Protein AF-A0A6N3DJ25-F1 (afdb_monomer_lite)

pLDDT: mean 93.16, std 8.66, range [44.5, 98.75]

Secondary structure (DSSP, 8-state):
-EETTEE---TTS--B---TTSS---BS-HHHHHHHTS-GGGS-HHHHHHHHHHHHHHHHHHHHHHHHHHHHHHTTTTS-B--SSTTPPPBP-HHHHHHHHHHHHHHHHHH-TT-HHHHHHHHHHHHHHHH--TT-GGGHHHHHHHHHHHHHHHHHHHHHHHHHHHHHHT--

Sequence (172 aa):
MKYKGIELEGLDKEVRLAHSRFMETDGGTDWIDKLLTCDKAALTPTQFHEVSALSSIINMDYQICNGGIGQYVCNGYHEYRAPYSDDDVAQLDKTGQCDMLVELGALAREAFPERMVERQELLAVQEELRELDEEDEGKFDEIEEDYYTVSDFLGVLCEAYAQYLCKSYGIA

Radius of gyration: 15.41 Å; chains: 1; bounding box: 37×32×40 Å

Organism: Clostridium symbiosum (NCBI:txid1512)

InterPro domains:
  IPR025402 DNA mimic protein DMP19, C-terminal [PF14300] (54-162)

Structure (mmCIF, N/CA/C/O backbone):
data_AF-A0A6N3DJ25-F1
#
_entry.id   AF-A0A6N3DJ25-F1
#
loop_
_atom_site.group_PDB
_atom_site.id
_atom_site.type_symbol
_atom_site.label_atom_id
_atom_site.label_alt_id
_atom_site.label_comp_id
_atom_site.label_asym_id
_atom_site.label_entity_id
_atom_site.label_seq_id
_atom_site.pdbx_PDB_ins_code
_atom_site.Cartn_x
_atom_site.Cartn_y
_atom_site.Cartn_z
_atom_site.occupancy
_atom_site.B_iso_or_equiv
_atom_site.auth_seq_id
_atom_site.auth_comp_id
_atom_site.auth_asym_id
_atom_site.auth_atom_id
_atom_site.pdbx_PDB_model_num
ATOM 1 N N . MET A 1 1 ? -2.582 9.234 17.344 1.00 85.06 1 MET A N 1
ATOM 2 C CA . MET A 1 1 ? -2.884 10.186 16.238 1.00 85.06 1 MET A CA 1
ATOM 3 C C . MET A 1 1 ? -4.250 9.846 15.656 1.00 85.06 1 MET A C 1
ATOM 5 O O . MET A 1 1 ? -4.768 8.791 15.998 1.00 85.06 1 MET A O 1
ATOM 9 N N . LYS A 1 2 ? -4.869 10.699 14.829 1.00 86.31 2 LYS A N 1
ATOM 10 C CA . LYS A 1 2 ? -6.131 10.353 14.149 1.00 86.31 2 LYS A CA 1
ATOM 11 C C . LYS A 1 2 ? -5.980 10.460 12.641 1.00 86.31 2 LYS A C 1
ATOM 13 O O . LYS A 1 2 ? -5.412 11.438 12.177 1.00 86.31 2 LYS A O 1
ATOM 18 N N . TYR A 1 3 ? -6.552 9.504 11.921 1.00 92.56 3 TYR A N 1
ATOM 19 C CA . TYR A 1 3 ? -6.684 9.537 10.468 1.00 92.56 3 TYR A CA 1
ATOM 20 C C . TYR A 1 3 ? -8.145 9.312 10.096 1.00 92.56 3 TYR A C 1
ATOM 22 O O . TYR A 1 3 ? -8.773 8.375 10.593 1.00 92.56 3 TYR A O 1
ATOM 30 N N . LYS A 1 4 ? -8.729 10.230 9.314 1.00 93.44 4 LYS A N 1
ATOM 31 C CA . LYS A 1 4 ? -10.167 10.222 8.961 1.00 93.44 4 LYS A CA 1
ATOM 32 C C . LYS A 1 4 ? -11.105 9.984 10.164 1.00 93.44 4 LYS A C 1
ATOM 34 O O . LYS A 1 4 ? -12.141 9.336 10.061 1.00 93.44 4 LYS A O 1
ATOM 39 N N . GLY A 1 5 ? -10.739 10.524 11.330 1.00 91.88 5 GLY A N 1
ATOM 40 C CA . GLY A 1 5 ? -11.515 10.417 12.572 1.00 91.88 5 GLY A CA 1
ATOM 41 C C . GLY A 1 5 ? -11.282 9.150 13.405 1.00 91.88 5 GLY A C 1
ATOM 42 O O . GLY A 1 5 ? -11.749 9.106 14.543 1.00 91.88 5 GLY A O 1
ATOM 43 N N . ILE A 1 6 ? -10.521 8.174 12.903 1.00 95.19 6 ILE A N 1
ATOM 44 C CA . ILE A 1 6 ? -10.158 6.942 13.613 1.00 95.19 6 ILE A CA 1
ATOM 45 C C . ILE A 1 6 ? -8.841 7.138 14.355 1.00 95.19 6 ILE A C 1
ATOM 47 O O . ILE A 1 6 ? -7.886 7.689 13.812 1.00 95.19 6 ILE A O 1
ATOM 51 N N . GLU A 1 7 ? -8.794 6.707 15.613 1.00 95.06 7 GLU A N 1
ATOM 52 C CA . GLU A 1 7 ? -7.586 6.774 16.431 1.00 95.06 7 GLU A CA 1
ATOM 53 C C . GLU A 1 7 ? -6.617 5.643 16.084 1.00 95.06 7 GLU A C 1
ATOM 55 O O . GLU A 1 7 ? -6.982 4.464 16.096 1.00 95.06 7 GLU A O 1
ATOM 60 N N . LEU A 1 8 ? -5.378 6.030 15.789 1.00 95.12 8 LEU A N 1
ATOM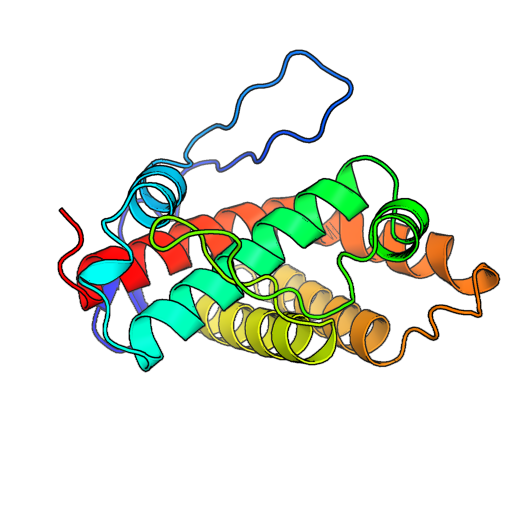 61 C CA . LEU A 1 8 ? -4.262 5.141 15.505 1.00 95.12 8 LEU A CA 1
ATOM 62 C C . LEU A 1 8 ? -3.296 5.099 16.690 1.00 95.12 8 LEU A C 1
ATOM 64 O O . LEU A 1 8 ? -2.999 6.134 17.306 1.00 95.12 8 LEU A O 1
ATOM 68 N N . GLU A 1 9 ? -2.812 3.897 16.979 1.00 92.81 9 GLU A N 1
ATOM 69 C CA . GLU A 1 9 ? -2.058 3.529 18.178 1.00 92.81 9 GLU A CA 1
ATOM 70 C C . GLU A 1 9 ? -0.801 2.745 17.801 1.00 92.81 9 GLU A C 1
ATOM 72 O O . GLU A 1 9 ? -0.833 1.960 16.853 1.00 92.81 9 GLU A O 1
ATOM 77 N N . GLY A 1 10 ? 0.272 2.916 18.582 1.00 89.62 10 GLY A N 1
ATOM 78 C CA . GLY A 1 10 ? 1.534 2.195 18.388 1.00 89.62 10 GLY A CA 1
ATOM 79 C C . GLY A 1 10 ? 2.268 2.577 17.103 1.00 89.62 10 GLY A C 1
ATOM 80 O O . GLY A 1 10 ? 2.903 1.725 16.499 1.00 89.62 10 GLY A O 1
ATOM 81 N N . LEU A 1 11 ? 2.149 3.833 16.661 1.00 90.25 11 LEU A N 1
ATOM 82 C CA . LEU A 1 11 ? 2.780 4.329 15.428 1.00 90.25 11 LEU A CA 1
ATOM 83 C C . LEU A 1 11 ? 4.312 4.434 15.516 1.00 90.25 11 LEU A C 1
ATOM 85 O O . LEU A 1 11 ? 4.973 4.625 14.506 1.00 90.25 11 LEU A O 1
ATOM 89 N N . ASP A 1 12 ? 4.869 4.328 16.718 1.00 88.12 12 ASP A N 1
ATOM 90 C CA . ASP A 1 12 ? 6.302 4.298 17.002 1.00 88.12 12 ASP A CA 1
ATOM 91 C C . ASP A 1 12 ? 6.908 2.889 16.909 1.00 88.12 12 ASP A C 1
ATOM 93 O O . ASP A 1 12 ? 8.119 2.733 17.076 1.00 88.12 12 ASP A O 1
ATOM 97 N N . LYS A 1 13 ? 6.089 1.857 16.662 1.00 88.56 13 LYS A N 1
ATOM 98 C CA . LYS A 1 13 ? 6.586 0.488 16.532 1.00 88.56 13 LYS A CA 1
ATOM 99 C C . LYS A 1 13 ? 7.391 0.314 15.249 1.00 88.56 13 LYS A C 1
ATOM 101 O O . LYS A 1 13 ? 7.066 0.871 14.204 1.00 88.56 13 LYS A O 1
ATOM 106 N N . GLU A 1 14 ? 8.420 -0.517 15.340 1.00 88.19 14 GLU A N 1
ATOM 107 C CA . GLU A 1 14 ? 9.161 -0.956 14.167 1.00 88.19 14 GLU A CA 1
ATOM 108 C C . GLU A 1 14 ? 8.304 -1.949 13.371 1.00 88.19 14 GLU A C 1
ATOM 110 O O . GLU A 1 14 ? 7.760 -2.897 13.945 1.00 88.19 14 GLU A O 1
ATOM 115 N N . VAL A 1 15 ? 8.185 -1.716 12.065 1.00 88.75 15 VAL A N 1
ATOM 116 C CA . VAL A 1 15 ? 7.511 -2.614 11.124 1.00 88.75 15 VAL A CA 1
ATOM 117 C C . VAL A 1 15 ? 8.541 -3.081 10.111 1.00 88.75 15 VAL A C 1
ATOM 119 O O . VAL A 1 15 ? 9.282 -2.264 9.573 1.00 88.75 15 VAL A O 1
ATOM 122 N N . ARG A 1 16 ? 8.599 -4.389 9.871 1.00 86.12 16 ARG A N 1
ATOM 123 C CA . ARG A 1 16 ? 9.463 -5.004 8.863 1.00 86.12 16 ARG A CA 1
ATOM 124 C C . ARG A 1 16 ? 8.636 -5.979 8.044 1.00 86.12 16 ARG A C 1
ATOM 126 O O . ARG A 1 16 ? 8.040 -6.887 8.621 1.00 86.12 16 ARG A O 1
ATOM 133 N N . LEU A 1 17 ? 8.615 -5.778 6.733 1.00 84.38 17 LEU A N 1
ATOM 134 C CA . LEU A 1 17 ? 8.075 -6.731 5.770 1.00 84.38 17 LEU A CA 1
ATOM 135 C C . LEU A 1 17 ? 9.247 -7.558 5.237 1.00 84.38 17 LEU A C 1
ATOM 137 O O . LEU A 1 17 ? 10.288 -7.019 4.875 1.00 84.38 17 LEU A O 1
ATOM 141 N N . ALA A 1 18 ? 9.127 -8.877 5.258 1.00 76.06 18 ALA A N 1
ATOM 142 C CA . ALA A 1 18 ? 10.185 -9.773 4.837 1.00 76.06 18 ALA A CA 1
ATOM 143 C C . ALA A 1 18 ? 10.233 -9.865 3.307 1.00 76.06 18 ALA A C 1
ATOM 145 O O . ALA A 1 18 ? 9.250 -10.190 2.636 1.00 76.06 18 ALA A O 1
ATOM 146 N N . HIS A 1 19 ? 11.429 -9.669 2.758 1.00 72.69 19 HIS A N 1
ATOM 147 C CA . HIS A 1 19 ? 11.735 -9.824 1.338 1.00 72.69 19 HIS A CA 1
ATOM 148 C C . HIS A 1 19 ? 12.810 -10.922 1.208 1.00 72.69 19 HIS A C 1
ATOM 150 O O . HIS A 1 19 ? 13.825 -10.923 1.905 1.00 72.69 19 HIS A O 1
ATOM 156 N N . SER A 1 20 ? 12.577 -11.961 0.406 1.00 53.50 20 SER A N 1
ATOM 157 C CA . SER A 1 20 ? 13.310 -13.231 0.528 1.00 53.50 20 SER A CA 1
ATOM 158 C C . SER A 1 20 ? 14.727 -13.224 -0.082 1.00 53.50 20 SER A C 1
ATOM 160 O O . SER A 1 20 ? 14.910 -13.638 -1.228 1.00 53.50 20 SER A O 1
ATOM 162 N N . ARG A 1 21 ? 15.760 -13.000 0.754 1.00 44.50 21 ARG A N 1
ATOM 163 C CA . ARG A 1 21 ? 17.054 -13.749 0.711 1.00 44.50 21 ARG A CA 1
ATOM 164 C C . ARG A 1 21 ? 17.698 -14.057 2.075 1.00 44.50 21 ARG A C 1
ATOM 166 O O . ARG A 1 21 ? 18.681 -14.798 2.114 1.00 44.50 21 ARG A O 1
ATOM 173 N N . PHE A 1 22 ? 17.146 -13.580 3.187 1.00 47.62 22 PHE A N 1
ATOM 174 C CA . PHE A 1 22 ? 17.621 -13.897 4.539 1.00 47.62 22 PHE A CA 1
ATOM 175 C C . PHE A 1 22 ? 16.481 -14.518 5.354 1.00 47.62 22 PHE A C 1
ATOM 177 O O . PHE A 1 22 ? 15.318 -14.350 5.006 1.00 47.62 22 PHE A O 1
ATOM 184 N N . MET A 1 23 ? 16.801 -15.310 6.384 1.00 51.19 23 MET A N 1
ATOM 185 C CA . MET A 1 23 ? 15.817 -15.931 7.288 1.00 51.19 23 MET A CA 1
ATOM 186 C C . MET A 1 23 ? 15.135 -14.875 8.176 1.00 51.19 23 MET A C 1
ATOM 188 O O . MET A 1 23 ? 15.260 -14.915 9.399 1.00 51.19 23 MET A O 1
ATOM 192 N N . GLU A 1 24 ? 14.476 -13.902 7.562 1.00 62.50 24 GLU A N 1
ATOM 193 C CA . GLU A 1 24 ? 13.760 -12.829 8.233 1.00 62.50 24 GLU A CA 1
ATOM 194 C C . GLU A 1 24 ? 12.264 -13.116 8.175 1.00 62.50 24 GLU A C 1
ATOM 196 O O . GLU A 1 24 ? 11.735 -13.608 7.179 1.00 62.50 24 GLU A O 1
ATOM 201 N N . THR A 1 25 ? 11.607 -12.881 9.302 1.00 72.06 25 THR A N 1
ATOM 202 C CA . THR A 1 25 ? 10.157 -12.957 9.442 1.00 72.06 25 THR A CA 1
ATOM 203 C C . THR A 1 25 ? 9.615 -11.546 9.519 1.00 72.06 25 THR A C 1
ATOM 205 O O . THR A 1 25 ? 10.286 -10.676 10.083 1.00 72.06 25 THR A O 1
ATOM 208 N N . ASP A 1 26 ? 8.389 -11.360 9.042 1.00 81.19 26 ASP A N 1
ATOM 209 C CA . ASP A 1 26 ? 7.646 -10.128 9.273 1.00 81.19 26 ASP A CA 1
ATOM 210 C C . ASP A 1 26 ? 7.664 -9.760 10.764 1.00 81.19 26 ASP A C 1
ATOM 212 O O . ASP A 1 26 ? 7.631 -10.621 11.655 1.00 81.19 26 ASP A O 1
ATOM 216 N N . GLY A 1 27 ? 7.780 -8.464 11.037 1.00 87.00 27 GLY A N 1
ATOM 217 C CA . GLY A 1 27 ? 7.852 -7.913 12.381 1.00 87.00 27 GLY A CA 1
ATOM 218 C C . GLY A 1 27 ? 6.911 -6.730 12.517 1.00 87.00 27 GLY A C 1
ATOM 219 O O . GLY A 1 27 ? 6.928 -5.826 11.690 1.00 87.00 27 GLY A O 1
ATOM 220 N N . GLY A 1 28 ? 6.096 -6.720 13.572 1.00 90.69 28 GLY A N 1
ATOM 221 C CA . GLY A 1 28 ? 5.186 -5.608 13.845 1.00 90.69 28 GLY A CA 1
ATOM 222 C C . GLY A 1 28 ? 4.007 -5.490 12.872 1.00 90.69 28 GLY A C 1
ATOM 223 O O . GLY A 1 28 ? 3.437 -4.408 12.788 1.00 90.69 28 GLY A O 1
ATOM 224 N N . THR A 1 29 ? 3.616 -6.566 12.186 1.00 93.81 29 THR A N 1
ATOM 225 C CA . THR A 1 29 ? 2.571 -6.614 11.139 1.00 93.81 29 THR A CA 1
ATOM 226 C C . THR A 1 29 ? 1.193 -7.068 11.638 1.00 93.81 29 THR A C 1
ATOM 228 O O . THR A 1 29 ? 0.377 -7.560 10.862 1.00 93.81 29 THR A O 1
ATOM 231 N N . ASP A 1 30 ? 0.910 -6.927 12.938 1.00 94.50 30 ASP A N 1
ATOM 232 C CA . ASP A 1 30 ? -0.303 -7.476 13.563 1.00 94.50 30 ASP A CA 1
ATOM 233 C C . ASP A 1 30 ? -1.604 -7.041 12.859 1.00 94.50 30 ASP A C 1
ATOM 235 O O . ASP A 1 30 ? -2.553 -7.823 12.753 1.00 94.50 30 ASP A O 1
ATOM 239 N N . TRP A 1 31 ? -1.684 -5.787 12.399 1.00 97.06 31 TRP A N 1
ATOM 240 C CA . TRP A 1 31 ? -2.870 -5.270 11.720 1.00 97.06 31 TRP A CA 1
ATOM 241 C C . TRP A 1 31 ? -2.936 -5.698 10.259 1.00 97.06 31 TRP A C 1
ATOM 243 O O . TRP A 1 31 ? -4.039 -5.972 9.785 1.00 97.06 31 TRP A O 1
ATOM 253 N N . ILE A 1 32 ? -1.802 -5.791 9.561 1.00 96.31 32 ILE A N 1
ATOM 254 C CA . ILE A 1 32 ? -1.728 -6.393 8.224 1.00 96.31 32 ILE A CA 1
ATOM 255 C C . ILE A 1 32 ? -2.215 -7.842 8.278 1.00 96.31 32 ILE A C 1
ATOM 257 O O . ILE A 1 32 ? -3.145 -8.188 7.550 1.00 96.31 32 ILE A O 1
ATOM 261 N N . ASP A 1 33 ? -1.678 -8.660 9.185 1.00 94.88 33 ASP A N 1
ATOM 262 C CA . ASP A 1 33 ? -2.053 -10.072 9.329 1.00 94.88 33 ASP A CA 1
ATOM 263 C C . ASP A 1 33 ? -3.554 -10.213 9.582 1.00 94.88 33 ASP A C 1
ATOM 265 O O . ASP A 1 33 ? -4.257 -11.008 8.949 1.00 94.88 33 ASP A O 1
ATOM 269 N N . LYS A 1 34 ? -4.078 -9.375 10.477 1.00 95.81 34 LYS A N 1
ATOM 270 C CA . LYS A 1 34 ? -5.501 -9.315 10.795 1.00 95.81 34 LYS A CA 1
ATOM 271 C C . LYS A 1 34 ? -6.366 -8.923 9.595 1.00 95.81 34 LYS A C 1
ATOM 273 O O . LYS A 1 34 ? -7.422 -9.513 9.367 1.00 95.81 34 LYS A O 1
ATOM 278 N N . LEU A 1 35 ? -5.940 -7.926 8.823 1.00 96.81 35 LEU A N 1
ATOM 279 C CA . LEU A 1 35 ? -6.662 -7.466 7.640 1.00 96.81 35 LEU A CA 1
ATOM 280 C C . LEU A 1 35 ? -6.683 -8.549 6.554 1.00 96.81 35 LEU A C 1
ATOM 282 O O . LEU A 1 35 ? -7.732 -8.847 5.977 1.00 96.81 35 LEU A O 1
ATOM 286 N N . LEU A 1 36 ? -5.531 -9.165 6.289 1.00 93.56 36 LEU A N 1
ATOM 287 C CA . LEU A 1 36 ? -5.382 -10.164 5.236 1.00 93.56 36 LEU A CA 1
ATOM 288 C C . LEU A 1 36 ? -6.085 -11.481 5.581 1.00 93.56 36 LEU A C 1
ATOM 290 O O . LEU A 1 36 ? -6.581 -12.145 4.676 1.00 93.56 36 LEU A O 1
ATOM 294 N N . THR A 1 37 ? -6.259 -11.806 6.863 1.00 94.00 37 THR A N 1
ATOM 295 C CA . THR A 1 37 ? -6.992 -13.006 7.316 1.00 94.00 37 THR A CA 1
ATOM 296 C C . THR A 1 37 ? -8.489 -12.791 7.564 1.00 94.00 37 THR A C 1
ATOM 298 O O . THR A 1 37 ? -9.193 -13.742 7.903 1.00 94.00 37 THR A O 1
ATOM 301 N N . CYS A 1 38 ? -9.011 -11.570 7.383 1.00 94.38 38 CYS A N 1
ATOM 302 C CA . CYS A 1 38 ? -10.436 -11.300 7.585 1.00 94.38 38 CYS A CA 1
ATOM 303 C C . CYS A 1 38 ? -11.335 -12.048 6.582 1.00 94.38 38 CYS A C 1
ATOM 305 O O . CYS A 1 38 ? -10.914 -12.350 5.463 1.00 94.38 38 CYS A O 1
ATOM 307 N N . ASP A 1 39 ? -12.592 -12.289 6.963 1.00 93.94 39 ASP A N 1
ATOM 308 C CA . ASP A 1 39 ? -13.614 -12.854 6.076 1.00 93.94 39 ASP A CA 1
ATOM 309 C C . ASP A 1 39 ? -13.949 -11.861 4.950 1.00 93.94 39 ASP A C 1
ATOM 311 O O . ASP A 1 39 ? -14.625 -10.849 5.167 1.00 93.94 39 ASP A O 1
ATOM 315 N N . LYS A 1 40 ? -13.454 -12.143 3.739 1.00 93.31 40 LYS A N 1
ATOM 316 C CA . LYS A 1 40 ? -13.624 -11.273 2.569 1.00 93.31 40 LYS A CA 1
ATOM 317 C C . LYS A 1 40 ? -15.069 -11.253 2.071 1.00 93.31 40 LYS A C 1
ATOM 319 O O . LYS A 1 40 ? -15.506 -10.222 1.561 1.00 93.31 40 LYS A O 1
ATOM 324 N N . ALA A 1 41 ? -15.840 -12.319 2.296 1.00 90.94 41 ALA A N 1
ATOM 325 C CA . ALA A 1 41 ? -17.253 -12.384 1.929 1.00 90.94 41 ALA A CA 1
ATOM 326 C C . ALA A 1 41 ? -18.139 -11.491 2.818 1.00 90.94 41 ALA A C 1
ATOM 328 O O . ALA A 1 41 ? -19.238 -11.103 2.413 1.00 90.94 41 ALA A O 1
ATOM 329 N N . ALA A 1 42 ? -17.664 -11.130 4.015 1.00 93.06 42 ALA A N 1
ATOM 330 C CA . ALA A 1 42 ? -18.346 -10.198 4.911 1.00 93.06 42 ALA A CA 1
ATOM 331 C C . ALA A 1 42 ? -18.128 -8.715 4.543 1.00 93.06 42 ALA A C 1
ATOM 333 O O . ALA A 1 42 ? -18.795 -7.840 5.105 1.00 93.06 42 ALA A O 1
ATOM 334 N N . LEU A 1 43 ? -17.214 -8.413 3.614 1.00 95.81 43 LEU A N 1
ATOM 335 C CA . LEU A 1 43 ? -16.900 -7.046 3.208 1.00 95.81 43 LEU A CA 1
ATOM 336 C C . LEU A 1 43 ? -17.899 -6.520 2.172 1.00 95.81 43 LEU A C 1
ATOM 338 O O . LEU A 1 43 ? -18.289 -7.195 1.220 1.00 95.81 43 LEU A O 1
ATOM 342 N N . THR A 1 44 ? -18.277 -5.251 2.311 1.00 97.31 44 THR A N 1
ATOM 343 C CA . THR A 1 44 ? -18.932 -4.520 1.217 1.00 97.31 44 THR A CA 1
ATOM 344 C C . THR A 1 44 ? -17.973 -4.355 0.027 1.00 97.31 44 THR A C 1
ATOM 346 O O . THR A 1 44 ? -16.756 -4.373 0.222 1.00 97.31 44 THR A O 1
ATOM 349 N N . PRO A 1 45 ? -18.470 -4.097 -1.199 1.00 97.06 45 PRO A N 1
ATOM 350 C CA . PRO A 1 45 ? -17.603 -3.914 -2.367 1.00 97.06 45 PRO A CA 1
ATOM 351 C C . PRO A 1 45 ? -16.527 -2.833 -2.191 1.00 97.06 45 PRO A C 1
ATOM 353 O O . PRO A 1 45 ? -15.401 -3.004 -2.646 1.00 97.06 45 PRO A O 1
ATOM 356 N N . THR A 1 46 ? -16.851 -1.733 -1.503 1.00 97.56 46 THR A N 1
ATOM 357 C CA . THR A 1 46 ? -15.889 -0.659 -1.209 1.00 97.56 46 THR A CA 1
ATOM 358 C C . THR A 1 46 ? -14.801 -1.129 -0.248 1.00 97.56 46 THR A C 1
ATOM 360 O O . THR A 1 46 ? -13.624 -0.961 -0.543 1.00 97.56 46 THR A O 1
ATOM 363 N N . GLN A 1 47 ? -15.183 -1.789 0.848 1.00 97.69 47 GLN A N 1
ATOM 364 C CA . GLN A 1 47 ? -14.222 -2.320 1.819 1.00 97.69 47 GLN A CA 1
ATOM 365 C C . GLN A 1 47 ? -13.313 -3.376 1.186 1.00 97.69 47 GLN A C 1
ATOM 367 O O . GLN A 1 47 ? -12.107 -3.362 1.406 1.00 97.69 47 GLN A O 1
ATOM 372 N N . PHE A 1 48 ? -13.875 -4.265 0.362 1.00 97.75 48 PHE A N 1
ATOM 373 C CA . PHE A 1 48 ? -13.104 -5.258 -0.382 1.00 97.75 48 PHE A CA 1
ATOM 374 C C . PHE A 1 48 ? -12.077 -4.598 -1.310 1.00 97.75 48 PHE A C 1
ATOM 376 O O . PHE A 1 48 ? -10.928 -5.035 -1.379 1.00 97.75 48 PHE A O 1
ATOM 383 N N . HIS A 1 49 ? -12.474 -3.528 -2.004 1.00 98.12 49 HIS A N 1
ATOM 384 C CA . HIS A 1 49 ? -11.575 -2.777 -2.872 1.00 98.12 49 HIS A CA 1
ATOM 385 C C . HIS A 1 49 ? -10.428 -2.120 -2.093 1.00 98.12 49 HIS A C 1
ATOM 387 O O . HIS A 1 49 ? -9.283 -2.251 -2.507 1.00 98.12 49 HIS A O 1
ATOM 393 N N . GLU A 1 50 ? -10.700 -1.484 -0.953 1.00 98.25 50 GLU A N 1
ATOM 394 C CA . GLU A 1 50 ? -9.663 -0.840 -0.127 1.00 98.25 50 GLU A CA 1
ATOM 395 C C . GLU A 1 50 ? -8.695 -1.860 0.495 1.00 98.25 50 GLU A C 1
ATOM 397 O O . GLU A 1 50 ? -7.486 -1.631 0.524 1.00 98.25 50 GLU A O 1
ATOM 402 N N . VAL A 1 51 ? -9.199 -3.025 0.920 1.00 98.12 51 VAL A N 1
ATOM 403 C CA . VAL A 1 51 ? -8.355 -4.146 1.368 1.00 98.12 51 VAL A CA 1
ATOM 404 C C . VAL A 1 51 ? -7.484 -4.666 0.220 1.00 98.12 51 VAL A C 1
ATOM 406 O O . VAL A 1 51 ? -6.288 -4.888 0.406 1.00 98.12 51 VAL A O 1
ATOM 409 N N . SER A 1 52 ? -8.056 -4.814 -0.979 1.00 98.44 52 SER A N 1
ATOM 410 C CA . SER A 1 52 ? -7.321 -5.233 -2.180 1.00 98.44 52 SER A CA 1
ATOM 411 C C . SER A 1 52 ? -6.255 -4.212 -2.586 1.00 98.44 52 SER A C 1
ATOM 413 O O . SER A 1 52 ? -5.145 -4.594 -2.948 1.00 98.44 52 SER A O 1
ATOM 415 N N . ALA A 1 53 ? -6.557 -2.916 -2.482 1.00 98.69 53 ALA A N 1
ATOM 416 C CA . ALA A 1 53 ? -5.622 -1.838 -2.781 1.00 98.69 53 ALA A CA 1
ATOM 417 C C . ALA A 1 53 ? -4.400 -1.892 -1.860 1.00 98.69 53 ALA A C 1
ATOM 419 O O . ALA A 1 53 ? -3.271 -1.918 -2.347 1.00 98.69 53 ALA A O 1
ATOM 420 N N . LEU A 1 54 ? -4.611 -2.005 -0.544 1.00 98.62 54 LEU A N 1
ATOM 421 C CA . LEU A 1 54 ? -3.501 -2.130 0.398 1.00 98.62 54 LEU A CA 1
ATOM 422 C C . LEU A 1 54 ? -2.704 -3.424 0.178 1.00 98.62 54 LEU A C 1
ATOM 424 O O . LEU A 1 54 ? -1.476 -3.393 0.156 1.00 98.62 54 LEU A O 1
ATOM 428 N N . SER A 1 55 ? -3.385 -4.554 -0.040 1.00 98.00 55 SER A N 1
ATOM 429 C CA . SER A 1 55 ? -2.706 -5.820 -0.334 1.00 98.00 55 SER A CA 1
ATOM 430 C C . SER A 1 55 ? -1.866 -5.750 -1.609 1.00 98.00 55 SER A C 1
ATOM 432 O O . SER A 1 55 ? -0.822 -6.393 -1.681 1.00 98.00 55 SER A O 1
ATOM 434 N N . SER A 1 56 ? -2.299 -4.974 -2.603 1.00 98.56 56 SER A N 1
ATOM 435 C CA . SER A 1 56 ? -1.554 -4.787 -3.850 1.00 98.56 56 SER A CA 1
ATOM 436 C C . SER A 1 56 ? -0.244 -4.038 -3.617 1.00 98.56 56 SER A C 1
ATOM 438 O O . SER A 1 56 ? 0.749 -4.384 -4.248 1.00 98.56 56 SER A O 1
ATOM 440 N N . ILE A 1 57 ? -0.217 -3.081 -2.679 1.00 98.44 57 ILE A N 1
ATOM 441 C CA . ILE A 1 57 ? 1.010 -2.389 -2.256 1.00 98.44 57 ILE A CA 1
ATOM 442 C C . ILE A 1 57 ? 1.964 -3.335 -1.536 1.00 98.44 57 ILE A C 1
ATOM 444 O O . ILE A 1 57 ? 3.142 -3.356 -1.863 1.00 98.44 57 ILE A O 1
ATOM 448 N N . ILE A 1 58 ? 1.464 -4.158 -0.613 1.00 97.19 58 ILE A N 1
ATOM 449 C CA . ILE A 1 58 ? 2.292 -5.142 0.106 1.00 97.19 58 ILE A CA 1
ATOM 450 C C . ILE A 1 58 ? 2.918 -6.140 -0.880 1.00 97.19 58 ILE A C 1
ATOM 452 O O . ILE A 1 58 ? 4.099 -6.469 -0.794 1.00 97.19 58 ILE A O 1
ATOM 456 N N . ASN A 1 59 ? 2.139 -6.592 -1.864 1.00 96.81 59 ASN A N 1
ATOM 457 C CA . ASN A 1 59 ? 2.626 -7.468 -2.922 1.00 96.81 59 ASN A CA 1
ATOM 458 C C . ASN A 1 59 ? 3.654 -6.781 -3.832 1.00 96.81 59 ASN A C 1
ATOM 460 O O . ASN A 1 59 ? 4.658 -7.398 -4.179 1.00 96.81 59 ASN A O 1
ATOM 464 N N . MET A 1 60 ? 3.399 -5.533 -4.234 1.00 97.31 60 MET A N 1
ATOM 465 C CA . MET A 1 60 ? 4.325 -4.723 -5.030 1.00 97.31 60 MET A CA 1
ATOM 466 C C . MET A 1 60 ? 5.658 -4.561 -4.300 1.00 97.31 60 MET A C 1
ATOM 468 O O . MET A 1 60 ? 6.700 -4.887 -4.865 1.00 97.31 60 MET A O 1
ATOM 472 N N . ASP A 1 61 ? 5.607 -4.157 -3.032 1.00 96.31 61 ASP A N 1
ATOM 473 C CA . ASP A 1 61 ? 6.768 -3.991 -2.164 1.00 96.31 61 ASP A CA 1
ATOM 474 C C . ASP A 1 61 ? 7.568 -5.286 -2.040 1.00 96.31 61 ASP A C 1
ATOM 476 O O . ASP A 1 61 ? 8.775 -5.302 -2.272 1.00 96.31 61 ASP A O 1
ATOM 480 N N . TYR A 1 62 ? 6.882 -6.413 -1.830 1.00 94.44 62 TYR A N 1
ATOM 481 C CA . TYR A 1 62 ? 7.527 -7.719 -1.841 1.00 94.44 62 TYR A CA 1
ATOM 482 C C . TYR A 1 62 ? 8.257 -8.014 -3.158 1.00 94.44 62 TYR A C 1
ATOM 484 O O . TYR A 1 62 ? 9.376 -8.519 -3.127 1.00 94.44 62 TYR A O 1
ATOM 492 N N . GLN A 1 63 ? 7.653 -7.740 -4.319 1.00 95.31 63 GLN A N 1
ATOM 493 C CA . GLN A 1 63 ? 8.303 -8.020 -5.603 1.00 95.31 63 GLN A CA 1
ATOM 494 C C . GLN A 1 63 ? 9.518 -7.118 -5.837 1.00 95.31 63 GLN A C 1
ATOM 496 O O . GLN A 1 63 ? 10.580 -7.635 -6.194 1.00 95.31 63 GLN A O 1
ATOM 501 N N . ILE A 1 64 ? 9.368 -5.810 -5.608 1.00 95.12 64 ILE A N 1
ATOM 502 C CA . ILE A 1 64 ? 10.418 -4.818 -5.861 1.00 95.12 64 ILE A CA 1
ATOM 503 C C . ILE A 1 64 ? 11.587 -5.032 -4.898 1.00 95.12 64 ILE A C 1
ATOM 505 O O . ILE A 1 64 ? 12.718 -5.198 -5.340 1.00 95.12 64 ILE A O 1
ATOM 509 N N . CYS A 1 65 ? 11.338 -5.166 -3.596 1.00 93.00 65 CYS A N 1
ATOM 510 C CA . CYS A 1 65 ? 12.402 -5.399 -2.616 1.00 93.00 65 CYS A CA 1
ATOM 511 C C . CYS A 1 65 ? 13.078 -6.775 -2.747 1.00 93.00 65 CYS A C 1
ATOM 513 O O . CYS A 1 65 ? 14.195 -6.967 -2.267 1.00 93.00 65 CYS A O 1
ATOM 515 N N . ASN A 1 66 ? 12.433 -7.755 -3.392 1.00 91.19 66 ASN A N 1
ATOM 516 C CA . ASN A 1 66 ? 13.006 -9.090 -3.577 1.00 91.19 66 ASN A CA 1
ATOM 517 C C . ASN A 1 66 ? 13.806 -9.252 -4.879 1.00 91.19 66 ASN A C 1
ATOM 519 O O . ASN A 1 66 ? 14.782 -10.008 -4.908 1.00 91.19 66 ASN A O 1
ATOM 523 N N . GLY A 1 67 ? 13.377 -8.612 -5.965 1.00 91.31 67 GLY A N 1
ATOM 524 C CA . GLY A 1 67 ? 13.992 -8.793 -7.282 1.00 91.31 67 GLY A CA 1
ATOM 525 C C . GLY A 1 67 ? 13.827 -7.617 -8.233 1.00 91.31 67 GLY A C 1
ATOM 526 O O . GLY A 1 67 ? 13.951 -7.812 -9.441 1.00 91.31 67 GLY A O 1
ATOM 527 N N . GLY A 1 68 ? 13.542 -6.434 -7.698 1.00 94.00 68 GLY A N 1
ATOM 528 C CA . GLY A 1 68 ? 13.440 -5.203 -8.459 1.00 94.00 68 GLY A CA 1
ATOM 529 C C . GLY A 1 68 ? 12.115 -5.019 -9.197 1.00 94.00 68 GLY A C 1
ATOM 530 O O . GLY A 1 68 ? 11.226 -5.883 -9.209 1.00 94.00 68 GLY A O 1
ATOM 531 N N . ILE A 1 69 ? 12.010 -3.876 -9.868 1.00 95.75 69 ILE A N 1
ATOM 532 C CA . ILE A 1 69 ? 10.946 -3.525 -10.808 1.00 95.75 69 ILE A CA 1
ATOM 533 C C . ILE A 1 69 ? 10.864 -4.578 -11.914 1.00 95.75 69 ILE A C 1
ATOM 535 O O . ILE A 1 69 ? 9.765 -4.983 -12.293 1.00 95.75 69 ILE A O 1
ATOM 539 N N . GLY A 1 70 ? 12.007 -5.117 -12.353 1.00 95.06 70 GLY A N 1
ATOM 540 C CA . GLY A 1 70 ? 12.045 -6.221 -13.311 1.00 95.06 70 GLY A CA 1
ATOM 541 C C . GLY A 1 70 ? 11.236 -7.441 -12.854 1.00 95.06 70 GLY A C 1
ATOM 542 O O . GLY A 1 70 ? 10.431 -7.970 -13.623 1.00 95.06 70 GLY A O 1
ATOM 543 N N . GLN A 1 71 ? 11.379 -7.868 -11.592 1.00 95.12 71 GLN A N 1
ATOM 544 C CA . GLN A 1 71 ? 10.586 -8.972 -11.038 1.00 95.12 71 GLN A CA 1
ATOM 545 C C . GLN A 1 71 ? 9.097 -8.601 -10.921 1.00 95.12 71 GLN A C 1
ATOM 547 O O . GLN A 1 71 ? 8.237 -9.413 -11.273 1.00 95.12 71 GLN A O 1
ATOM 552 N N . TYR A 1 72 ? 8.785 -7.386 -10.466 1.00 96.88 72 TYR A N 1
ATOM 553 C CA . TYR A 1 72 ? 7.415 -6.869 -10.373 1.00 96.88 72 TYR A CA 1
ATOM 554 C C . TYR A 1 72 ? 6.686 -6.882 -11.730 1.00 96.88 72 TYR A C 1
ATOM 556 O O . TYR A 1 72 ? 5.553 -7.374 -11.828 1.00 96.88 72 TYR A O 1
ATOM 564 N N . VAL A 1 73 ? 7.356 -6.429 -12.793 1.00 96.56 73 VAL A N 1
ATOM 565 C CA . VAL A 1 73 ? 6.819 -6.421 -14.158 1.00 96.56 73 VAL A CA 1
ATOM 566 C C . VAL A 1 73 ? 6.711 -7.841 -14.712 1.00 96.56 73 VAL A C 1
ATOM 568 O O . VAL A 1 73 ? 5.619 -8.262 -15.090 1.00 96.56 73 VAL A O 1
ATOM 571 N N . CYS A 1 74 ? 7.797 -8.622 -14.686 1.00 95.62 74 CYS A N 1
ATOM 572 C CA . CYS A 1 74 ? 7.835 -9.967 -15.274 1.00 95.62 74 CYS A CA 1
ATOM 573 C C . CYS A 1 74 ? 6.838 -10.944 -14.631 1.00 95.62 74 CYS A C 1
ATOM 575 O O . CYS A 1 74 ? 6.321 -11.833 -15.308 1.00 95.62 74 CYS A O 1
ATOM 577 N N . ASN A 1 75 ? 6.548 -10.786 -13.336 1.00 96.94 75 ASN A N 1
ATOM 578 C CA . ASN A 1 75 ? 5.561 -11.609 -12.631 1.00 96.94 75 ASN A CA 1
ATOM 579 C C . ASN A 1 75 ? 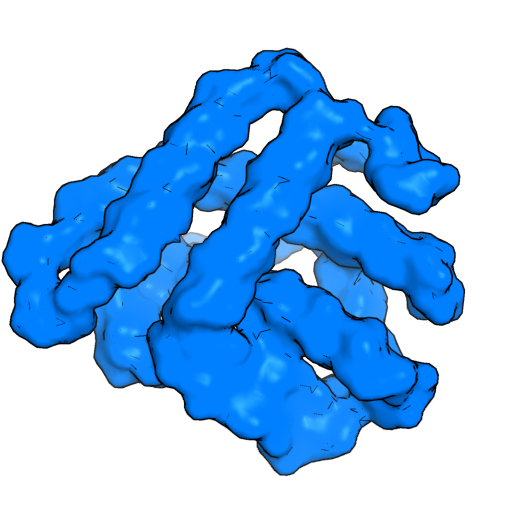4.114 -11.093 -12.783 1.00 96.94 75 ASN A C 1
ATOM 581 O O . ASN A 1 75 ? 3.185 -11.690 -12.226 1.00 96.94 75 ASN A O 1
ATOM 585 N N . GLY A 1 76 ? 3.913 -9.996 -13.522 1.00 96.88 76 GLY A N 1
ATOM 586 C CA . GLY A 1 76 ? 2.602 -9.418 -13.814 1.00 96.88 76 GLY A CA 1
ATOM 587 C C . GLY A 1 76 ? 1.927 -8.781 -12.600 1.00 96.88 76 GLY A C 1
ATOM 588 O O . GLY A 1 76 ? 0.702 -8.788 -12.521 1.00 96.88 76 GLY A O 1
ATOM 589 N N . TYR A 1 77 ? 2.691 -8.275 -11.624 1.00 97.62 77 TYR A N 1
ATOM 590 C CA . TYR A 1 77 ? 2.117 -7.592 -10.453 1.00 97.62 77 TYR A CA 1
ATOM 591 C C . TYR A 1 77 ? 1.693 -6.151 -10.754 1.00 97.62 77 TYR A C 1
ATOM 593 O O . TYR A 1 77 ? 0.932 -5.577 -9.983 1.00 97.62 77 TYR A O 1
ATOM 601 N N . HIS A 1 78 ? 2.124 -5.598 -11.889 1.00 97.62 78 HIS A N 1
ATOM 602 C CA . HIS A 1 78 ? 1.638 -4.332 -12.442 1.00 97.62 78 HIS A CA 1
ATOM 603 C C . HIS A 1 78 ? 0.270 -4.448 -13.128 1.00 97.62 78 HIS A C 1
ATOM 605 O O . HIS A 1 78 ? -0.368 -3.434 -13.412 1.00 97.62 78 HIS A O 1
ATOM 611 N N . GLU A 1 79 ? -0.206 -5.668 -13.374 1.00 98.12 79 GLU A N 1
ATOM 612 C CA . GLU A 1 79 ? -1.477 -5.929 -14.039 1.00 98.12 79 GLU A CA 1
ATOM 613 C C . GLU A 1 79 ? -2.584 -6.254 -13.034 1.00 98.12 79 GLU A C 1
ATOM 615 O O . GLU A 1 79 ? -2.356 -6.807 -11.955 1.00 98.12 79 GLU A O 1
ATOM 620 N N . TYR A 1 80 ? -3.825 -5.963 -13.425 1.00 98.38 80 TYR A N 1
ATOM 621 C CA . TYR A 1 80 ? -4.986 -6.363 -12.643 1.00 98.38 80 TYR A CA 1
ATOM 622 C C . TYR A 1 80 ? -5.156 -7.887 -12.637 1.00 98.38 80 TYR A C 1
ATOM 624 O O . TYR A 1 80 ? -5.156 -8.540 -13.686 1.00 98.38 80 TYR A O 1
ATOM 632 N N . ARG A 1 81 ? -5.437 -8.444 -11.456 1.00 98.12 81 ARG A N 1
ATOM 633 C CA . ARG A 1 81 ? -5.860 -9.836 -11.285 1.00 98.12 81 ARG A CA 1
ATOM 634 C C . ARG A 1 81 ? -7.086 -9.904 -10.386 1.00 98.12 81 ARG A C 1
ATOM 636 O O . ARG A 1 81 ? -7.061 -9.459 -9.240 1.00 98.12 81 ARG A O 1
ATOM 643 N N . ALA A 1 82 ? -8.152 -10.506 -10.905 1.00 97.06 82 ALA A N 1
ATOM 644 C CA . ALA A 1 82 ? -9.329 -10.828 -10.109 1.00 97.06 82 ALA A CA 1
ATOM 645 C C . ALA A 1 82 ? -8.970 -11.817 -8.979 1.00 97.06 82 ALA A C 1
ATOM 647 O O . ALA A 1 82 ? -8.054 -12.627 -9.165 1.00 97.06 82 ALA A O 1
ATOM 648 N N . PRO A 1 83 ? -9.687 -11.782 -7.839 1.00 95.44 83 PRO A N 1
ATOM 649 C CA . PRO A 1 83 ? -9.518 -12.784 -6.791 1.00 95.44 83 PRO A CA 1
ATOM 650 C C . PRO A 1 83 ? -9.771 -14.183 -7.362 1.00 95.44 83 PRO A C 1
ATOM 652 O O . PRO A 1 83 ? -10.651 -14.377 -8.206 1.00 95.44 83 PRO A O 1
ATOM 655 N N . TYR A 1 84 ? -8.975 -15.158 -6.924 1.00 91.94 84 TYR A N 1
ATOM 656 C CA . TYR A 1 84 ? -9.109 -16.541 -7.381 1.00 91.94 84 TYR A CA 1
ATOM 657 C C . TYR A 1 84 ? -10.267 -17.263 -6.676 1.00 91.94 84 TYR A C 1
ATOM 659 O O . TYR A 1 84 ? -10.947 -18.090 -7.289 1.00 91.94 84 TYR A O 1
ATOM 667 N N . SER A 1 85 ? -10.507 -16.926 -5.410 1.00 91.44 85 SER A N 1
ATOM 668 C CA . SER A 1 85 ? -11.584 -17.457 -4.579 1.00 91.44 85 SER A CA 1
ATOM 669 C C . SER A 1 85 ? -12.256 -16.363 -3.745 1.00 91.44 85 SER A C 1
ATOM 671 O O . SER A 1 85 ? -11.765 -15.238 -3.672 1.00 91.44 85 SER A O 1
ATOM 673 N N . ASP A 1 86 ? -13.373 -16.705 -3.099 1.00 87.88 86 ASP A N 1
ATOM 674 C CA . ASP A 1 86 ? -14.119 -15.786 -2.227 1.00 87.88 86 ASP A CA 1
ATOM 675 C C . ASP A 1 86 ? -13.326 -15.366 -0.976 1.00 87.88 86 ASP A C 1
ATOM 677 O O . ASP A 1 86 ? -13.685 -14.374 -0.349 1.00 87.88 86 ASP A O 1
ATOM 681 N N . ASP A 1 87 ? -12.252 -16.087 -0.636 1.00 87.69 87 ASP A N 1
ATOM 682 C CA . ASP A 1 87 ? -11.362 -15.785 0.491 1.00 87.69 87 ASP A CA 1
ATOM 683 C C . ASP A 1 87 ? -10.139 -14.935 0.076 1.00 87.69 87 ASP A C 1
ATOM 685 O O . ASP A 1 87 ? -9.371 -14.491 0.934 1.00 87.69 87 ASP A O 1
ATOM 689 N N . ASP A 1 88 ? -9.957 -14.675 -1.225 1.00 91.69 88 ASP A N 1
ATOM 690 C CA . ASP A 1 88 ? -8.837 -13.900 -1.769 1.00 91.69 88 ASP A CA 1
ATOM 691 C C . ASP A 1 88 ? -9.186 -12.417 -1.972 1.00 91.69 88 ASP A C 1
ATOM 693 O O . ASP A 1 88 ? -10.343 -12.000 -1.995 1.00 91.69 88 ASP A O 1
ATOM 697 N N . VAL A 1 89 ? -8.153 -11.602 -2.183 1.00 95.38 89 VAL A N 1
ATOM 698 C CA . VAL A 1 89 ? -8.262 -10.198 -2.607 1.00 95.38 89 VAL A CA 1
ATOM 699 C C . VAL A 1 89 ? -7.917 -10.049 -4.088 1.00 95.38 89 VAL A C 1
ATOM 701 O O . VAL A 1 89 ? -7.288 -10.925 -4.684 1.00 95.38 89 VAL A O 1
ATOM 704 N N . ALA A 1 90 ? -8.314 -8.933 -4.700 1.00 97.62 90 ALA A N 1
ATOM 705 C CA . ALA A 1 90 ? -7.829 -8.591 -6.034 1.00 97.62 90 ALA A CA 1
ATOM 706 C C . ALA A 1 90 ? -6.392 -8.042 -5.968 1.00 97.62 90 ALA A C 1
ATOM 708 O O . ALA A 1 90 ? -6.045 -7.332 -5.025 1.00 97.62 90 ALA A O 1
ATOM 709 N N . GLN A 1 91 ? -5.594 -8.293 -7.009 1.00 98.31 91 GLN A N 1
ATOM 710 C CA . GLN A 1 91 ? -4.414 -7.478 -7.309 1.00 98.31 91 GLN A CA 1
ATOM 711 C C . GLN A 1 91 ? -4.878 -6.329 -8.201 1.00 98.31 91 GLN A C 1
ATOM 713 O O . GLN A 1 91 ? -5.412 -6.562 -9.288 1.00 98.31 91 GLN A O 1
ATOM 718 N N . LEU A 1 92 ? -4.714 -5.094 -7.745 1.00 98.56 92 LEU A N 1
ATOM 719 C CA . LEU A 1 92 ? -4.957 -3.921 -8.573 1.00 98.56 92 LEU A CA 1
ATOM 720 C C . LEU A 1 92 ? -3.785 -3.706 -9.527 1.00 98.56 92 LEU A C 1
ATOM 722 O O . LEU A 1 92 ? -2.658 -4.088 -9.225 1.00 98.56 92 LEU A O 1
ATOM 726 N N . ASP A 1 93 ? -4.057 -3.085 -10.669 1.00 98.44 93 ASP A N 1
ATOM 727 C CA . ASP A 1 93 ? -3.014 -2.701 -11.616 1.00 98.44 93 ASP A CA 1
ATOM 728 C C . ASP A 1 93 ? -2.128 -1.564 -11.071 1.00 98.44 93 ASP A C 1
ATOM 730 O O . ASP A 1 93 ? -2.394 -0.982 -10.013 1.00 98.44 93 ASP A O 1
ATOM 734 N N . LYS A 1 94 ? -1.078 -1.219 -11.821 1.00 97.88 94 LYS A N 1
ATOM 735 C CA . LYS A 1 94 ? -0.144 -0.130 -11.508 1.00 97.88 94 LYS A CA 1
ATOM 736 C C . LYS A 1 94 ? -0.857 1.189 -11.206 1.00 97.88 94 LYS A C 1
ATOM 738 O O . LYS A 1 94 ? -0.452 1.921 -10.309 1.00 97.88 94 LYS A O 1
ATOM 743 N N . THR A 1 95 ? -1.943 1.494 -11.920 1.00 98.31 95 THR A N 1
ATOM 744 C CA . THR A 1 95 ? -2.684 2.745 -11.714 1.00 98.31 95 THR A CA 1
ATOM 745 C C . THR A 1 95 ? -3.338 2.761 -10.336 1.00 98.31 95 THR A C 1
ATOM 747 O O . THR A 1 95 ? -3.151 3.733 -9.600 1.00 98.31 95 THR A O 1
ATOM 750 N N . GLY A 1 96 ? -4.029 1.676 -9.968 1.00 98.56 96 GLY A N 1
ATOM 751 C CA . GLY A 1 96 ? -4.642 1.514 -8.649 1.00 98.56 96 GLY A CA 1
ATOM 752 C C . GLY A 1 96 ? -3.623 1.445 -7.508 1.00 98.56 96 GLY A C 1
ATOM 753 O O . GLY A 1 96 ? -3.875 1.974 -6.427 1.00 98.56 96 GLY A O 1
ATOM 754 N N . GLN A 1 97 ? -2.449 0.859 -7.750 1.00 98.62 97 GLN A N 1
ATOM 755 C CA . GLN A 1 97 ? -1.336 0.876 -6.796 1.00 98.62 97 GLN A CA 1
ATOM 756 C C . GLN A 1 97 ? -0.816 2.304 -6.576 1.00 98.62 97 GLN A C 1
ATOM 758 O O . GLN A 1 97 ? -0.739 2.762 -5.440 1.00 98.62 97 GLN A O 1
ATOM 763 N N . CYS A 1 98 ? -0.558 3.071 -7.636 1.00 98.62 98 CYS A N 1
ATOM 764 C CA . CYS A 1 98 ? -0.157 4.473 -7.501 1.00 98.62 98 CYS A CA 1
ATOM 765 C C . CYS A 1 98 ? -1.210 5.326 -6.769 1.00 98.62 98 CYS A C 1
ATOM 767 O O . CYS A 1 98 ? -0.845 6.164 -5.947 1.00 98.62 98 CYS A O 1
ATOM 769 N N . ASP A 1 99 ? -2.507 5.100 -7.011 1.00 98.69 99 ASP A N 1
ATOM 770 C CA . ASP A 1 99 ? -3.573 5.787 -6.265 1.00 98.69 99 ASP A CA 1
ATOM 771 C C . ASP A 1 99 ? -3.530 5.442 -4.766 1.00 98.69 99 ASP A C 1
ATOM 773 O O . ASP A 1 99 ? -3.702 6.318 -3.915 1.00 98.69 99 ASP A O 1
ATOM 777 N N . MET A 1 100 ? -3.234 4.185 -4.426 1.00 98.75 100 MET A N 1
ATOM 778 C CA . MET A 1 100 ? -3.063 3.766 -3.037 1.00 98.75 100 MET A CA 1
ATOM 779 C C . MET A 1 100 ? -1.805 4.376 -2.392 1.00 98.75 100 MET A C 1
ATOM 781 O O . MET A 1 100 ? -1.858 4.788 -1.235 1.00 98.75 100 MET A O 1
ATOM 785 N N . LEU A 1 101 ? -0.695 4.527 -3.122 1.00 98.69 101 LEU A N 1
ATOM 786 C CA . LEU A 1 101 ? 0.494 5.239 -2.625 1.00 98.69 101 LEU A CA 1
ATOM 787 C C . LEU A 1 101 ? 0.190 6.712 -2.294 1.00 98.69 101 LEU A C 1
ATOM 789 O O . LEU A 1 101 ? 0.644 7.218 -1.265 1.00 98.69 101 LEU A O 1
ATOM 793 N N . VAL A 1 102 ? -0.635 7.392 -3.100 1.00 98.69 102 VAL A N 1
ATOM 794 C CA . VAL A 1 102 ? -1.106 8.760 -2.799 1.00 98.69 102 VAL A CA 1
ATOM 795 C C . VAL A 1 102 ? -1.920 8.791 -1.504 1.00 98.69 102 VAL A C 1
ATOM 797 O O . VAL A 1 102 ? -1.737 9.681 -0.666 1.00 98.69 102 VAL A O 1
ATOM 800 N N . GLU A 1 103 ? -2.799 7.811 -1.311 1.00 98.56 103 GLU A N 1
ATOM 801 C CA . GLU A 1 103 ? -3.598 7.670 -0.093 1.00 98.56 103 GLU A CA 1
ATOM 802 C C . GLU A 1 103 ? -2.715 7.416 1.145 1.00 98.56 103 GLU A C 1
ATOM 804 O O . GLU A 1 103 ? -2.914 8.047 2.191 1.00 98.56 103 GLU A O 1
ATOM 809 N N . LEU A 1 104 ? -1.677 6.581 1.022 1.00 98.62 104 LEU A N 1
ATOM 810 C CA . LEU A 1 104 ? -0.665 6.393 2.067 1.00 98.62 104 LEU A CA 1
ATOM 811 C C . LEU A 1 104 ? 0.133 7.679 2.328 1.00 98.62 104 LEU A C 1
ATOM 813 O O . LEU A 1 104 ? 0.429 7.993 3.480 1.00 98.62 104 LEU A O 1
ATOM 817 N N . GLY A 1 105 ? 0.403 8.492 1.305 1.00 98.38 105 GLY A N 1
ATOM 818 C CA . GLY A 1 105 ? 0.971 9.831 1.471 1.00 98.38 105 GLY A CA 1
ATOM 819 C C . GLY A 1 105 ? 0.053 10.776 2.263 1.00 98.38 105 GLY A C 1
ATOM 820 O O . GLY A 1 105 ? 0.516 11.555 3.107 1.00 98.38 105 GLY A O 1
ATOM 821 N N . ALA A 1 106 ? -1.265 10.693 2.060 1.00 98.12 106 ALA A N 1
ATOM 822 C CA . ALA A 1 106 ? -2.239 11.447 2.849 1.00 98.12 106 ALA A CA 1
ATOM 823 C C . ALA A 1 106 ? -2.277 10.975 4.313 1.00 98.12 106 ALA A C 1
ATOM 825 O O . ALA A 1 106 ? -2.297 11.818 5.217 1.00 98.12 106 ALA A O 1
ATOM 826 N N . LEU A 1 107 ? -2.213 9.659 4.550 1.00 98.19 107 LEU A N 1
ATOM 827 C CA . LEU A 1 107 ? -2.031 9.082 5.885 1.00 98.19 107 LEU A CA 1
ATOM 828 C C . LEU A 1 107 ? -0.748 9.602 6.536 1.00 98.19 107 LEU A C 1
ATOM 830 O O . LEU A 1 107 ? -0.803 10.112 7.653 1.00 98.19 107 LEU A O 1
ATOM 834 N N . ALA A 1 108 ? 0.383 9.538 5.830 1.00 97.56 108 ALA A N 1
ATOM 835 C CA . ALA A 1 108 ? 1.684 9.992 6.310 1.00 97.56 108 ALA A CA 1
ATOM 836 C C . ALA A 1 108 ? 1.637 11.444 6.796 1.00 97.56 108 ALA A C 1
ATOM 838 O O . ALA A 1 108 ? 2.112 11.764 7.881 1.00 97.56 108 ALA A O 1
ATOM 839 N N . ARG A 1 109 ? 0.987 12.335 6.036 1.00 97.06 1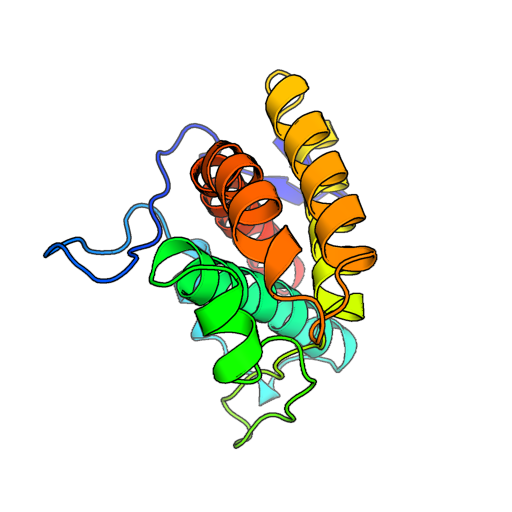09 ARG A N 1
ATOM 840 C CA . ARG A 1 109 ? 0.823 13.743 6.425 1.00 97.06 109 ARG A CA 1
ATOM 841 C C . ARG A 1 109 ? 0.107 13.929 7.764 1.00 97.06 109 ARG A C 1
ATOM 843 O O . ARG A 1 109 ? 0.427 14.877 8.475 1.00 97.06 109 ARG A O 1
ATOM 850 N N . GLU A 1 110 ? -0.889 13.103 8.063 1.00 95.88 110 GLU A N 1
ATOM 851 C CA . GLU A 1 110 ? -1.728 13.254 9.257 1.00 95.88 110 GLU A CA 1
ATOM 852 C C . GLU A 1 110 ? -1.181 12.478 10.459 1.00 95.88 110 GLU A C 1
ATOM 854 O O . GLU A 1 110 ? -1.185 12.988 11.581 1.00 95.88 110 GLU A O 1
ATOM 859 N N . ALA A 1 111 ? -0.710 11.254 10.228 1.00 95.44 111 ALA A N 1
ATOM 860 C CA . ALA A 1 111 ? -0.265 10.337 11.267 1.00 95.44 111 ALA A CA 1
ATOM 861 C C . ALA A 1 111 ? 1.230 10.470 11.602 1.00 95.44 111 ALA A C 1
ATOM 863 O O . ALA A 1 111 ? 1.597 10.189 12.740 1.00 95.44 111 ALA A O 1
ATOM 864 N N . PHE A 1 112 ? 2.051 10.946 10.658 1.00 95.06 112 PHE A N 1
ATOM 865 C CA . PHE A 1 112 ? 3.513 11.050 10.765 1.00 95.06 112 PHE A CA 1
ATOM 866 C C . PHE A 1 112 ? 4.022 12.423 10.273 1.00 95.06 112 PHE A C 1
ATOM 868 O O . PHE A 1 112 ? 4.820 12.502 9.333 1.00 95.06 112 PHE A O 1
ATOM 875 N N . PRO A 1 113 ? 3.542 13.547 10.843 1.00 94.25 113 PRO A N 1
ATOM 876 C CA . PRO A 1 113 ? 3.868 14.890 10.354 1.00 94.25 113 PRO A CA 1
ATOM 877 C C . PRO A 1 113 ? 5.371 15.216 10.384 1.00 94.25 113 PRO A C 1
ATOM 879 O O . PRO A 1 113 ? 5.825 16.078 9.630 1.00 94.25 113 PRO A O 1
ATOM 882 N N . GLU A 1 114 ? 6.138 14.545 11.242 1.00 95.25 114 GLU A N 1
ATOM 883 C CA . GLU A 1 114 ? 7.593 14.647 11.336 1.00 95.25 114 GLU A CA 1
ATOM 884 C C . GLU A 1 114 ? 8.341 13.954 10.186 1.00 95.25 114 GLU A C 1
ATOM 886 O O . GLU A 1 114 ? 9.437 14.394 9.847 1.00 95.25 114 GLU A O 1
ATOM 891 N N . ARG A 1 115 ? 7.740 12.947 9.535 1.00 95.00 115 ARG A N 1
ATOM 892 C CA . ARG A 1 115 ? 8.329 12.177 8.418 1.00 95.00 115 ARG A CA 1
ATOM 893 C C . ARG A 1 115 ? 8.009 12.795 7.056 1.00 95.00 115 ARG A C 1
ATOM 895 O O . ARG A 1 115 ? 7.514 12.157 6.127 1.00 95.00 115 ARG A O 1
ATOM 902 N N . MET A 1 116 ? 8.188 14.113 6.969 1.00 97.06 116 MET A N 1
ATOM 903 C CA . MET A 1 116 ? 7.809 14.897 5.790 1.00 97.06 116 MET A CA 1
ATOM 904 C C . MET A 1 116 ? 8.660 14.561 4.565 1.00 97.06 116 MET A C 1
ATOM 906 O O . MET A 1 116 ? 8.123 14.580 3.458 1.00 97.06 116 MET A O 1
ATOM 910 N N . VAL A 1 117 ? 9.953 14.299 4.772 1.00 97.25 117 VAL A N 1
ATOM 911 C CA . VAL A 1 117 ? 10.915 14.013 3.700 1.00 97.25 117 VAL A CA 1
ATOM 912 C C . VAL A 1 117 ? 10.607 12.654 3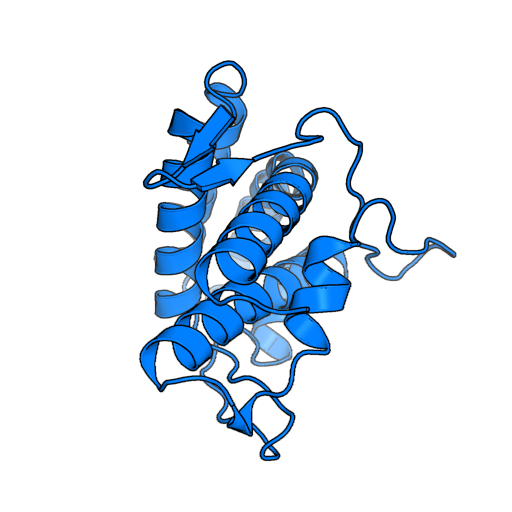.093 1.00 97.25 117 VAL A C 1
ATOM 914 O O . VAL A 1 117 ? 10.355 12.580 1.898 1.00 97.25 117 VAL A O 1
ATOM 917 N N . GLU A 1 118 ? 10.444 11.626 3.922 1.00 97.25 118 GLU A N 1
ATOM 918 C CA . GLU A 1 118 ? 10.138 10.274 3.448 1.00 97.25 118 GLU A CA 1
ATOM 919 C C . GLU A 1 118 ? 8.772 10.215 2.750 1.00 97.25 118 GLU A C 1
ATOM 921 O O . GLU A 1 118 ? 8.575 9.468 1.799 1.00 97.25 118 GLU A O 1
ATOM 926 N N . ARG A 1 119 ? 7.813 11.060 3.162 1.00 97.94 119 ARG A N 1
ATOM 927 C CA . ARG A 1 119 ? 6.552 11.231 2.421 1.00 97.94 119 ARG A CA 1
ATOM 928 C C . ARG A 1 119 ? 6.769 11.881 1.050 1.00 97.94 119 ARG A C 1
ATOM 930 O O . ARG A 1 119 ? 6.049 11.552 0.114 1.00 97.94 119 ARG A O 1
ATOM 937 N N . GLN A 1 120 ? 7.657 12.869 0.939 1.00 98.19 120 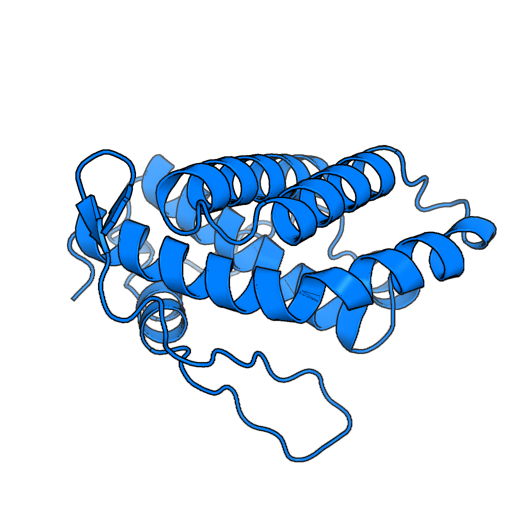GLN A N 1
ATOM 938 C CA . GLN A 1 120 ? 7.953 13.512 -0.347 1.00 98.19 120 GLN A CA 1
ATOM 939 C C . GLN A 1 120 ? 8.638 12.534 -1.299 1.00 98.19 120 GLN A C 1
ATOM 941 O O . GLN A 1 120 ? 8.235 12.462 -2.453 1.00 98.19 120 GLN A O 1
ATOM 946 N N . GLU A 1 121 ? 9.594 11.757 -0.794 1.00 97.81 121 GLU A N 1
ATOM 947 C CA . GLU A 1 121 ? 10.269 10.689 -1.537 1.00 97.81 121 GLU A CA 1
ATOM 948 C C . GLU A 1 121 ? 9.265 9.618 -1.982 1.00 97.81 121 GLU A C 1
ATOM 950 O O . GLU A 1 121 ? 9.225 9.273 -3.156 1.00 97.81 121 GLU A O 1
ATOM 955 N N . LEU A 1 122 ? 8.349 9.190 -1.101 1.00 98.12 122 LEU A N 1
ATOM 956 C CA . LEU A 1 122 ? 7.284 8.241 -1.453 1.00 98.12 122 LEU A CA 1
ATOM 957 C C . LEU A 1 122 ? 6.423 8.737 -2.624 1.00 98.12 122 LEU A C 1
ATOM 959 O O . LEU A 1 122 ? 6.055 7.959 -3.501 1.00 98.12 122 LEU A O 1
ATOM 963 N N . LEU A 1 123 ? 6.063 10.025 -2.625 1.00 98.50 123 LEU A N 1
ATOM 964 C CA . LEU A 1 123 ? 5.247 10.609 -3.690 1.00 98.50 123 LEU A CA 1
ATOM 965 C C . LEU A 1 123 ? 6.041 10.811 -4.987 1.00 98.50 123 LEU A C 1
ATOM 967 O O . LEU A 1 123 ? 5.457 10.668 -6.055 1.00 98.50 123 LEU A O 1
ATOM 971 N N . ALA A 1 124 ? 7.345 11.088 -4.909 1.00 98.00 124 ALA A N 1
ATOM 972 C CA . ALA A 1 124 ? 8.215 11.133 -6.084 1.00 98.00 124 ALA A CA 1
ATOM 973 C C . ALA A 1 124 ? 8.334 9.744 -6.736 1.00 98.00 124 ALA A C 1
ATOM 975 O O . ALA A 1 124 ? 8.023 9.595 -7.914 1.00 98.00 124 ALA A O 1
ATOM 976 N N . VAL A 1 125 ? 8.626 8.709 -5.939 1.00 96.94 125 VAL A N 1
ATOM 977 C CA . VAL A 1 125 ? 8.647 7.308 -6.395 1.00 96.94 125 VAL A CA 1
ATOM 978 C C . VAL A 1 125 ? 7.294 6.901 -6.981 1.00 96.94 125 VAL A C 1
ATOM 980 O O . VAL A 1 125 ? 7.224 6.229 -8.006 1.00 96.94 125 VAL A O 1
ATOM 983 N N . GLN A 1 126 ? 6.184 7.323 -6.369 1.00 97.88 126 GLN A N 1
ATOM 984 C CA . GLN A 1 126 ? 4.852 7.081 -6.924 1.00 97.88 126 GLN A CA 1
ATOM 985 C C . GLN A 1 126 ? 4.691 7.692 -8.324 1.00 97.88 126 GLN A C 1
ATOM 987 O O . GLN A 1 126 ? 4.089 7.044 -9.186 1.00 97.88 126 GLN A O 1
ATOM 992 N N . GLU A 1 127 ? 5.150 8.927 -8.545 1.00 97.94 127 GLU A N 1
ATOM 993 C CA . GLU A 1 127 ? 5.099 9.602 -9.849 1.00 97.94 127 GLU A CA 1
ATOM 994 C C . GLU A 1 127 ? 5.950 8.860 -10.888 1.00 97.94 127 GLU A C 1
ATOM 996 O O . GLU A 1 127 ? 5.448 8.554 -11.971 1.00 97.94 127 GLU A O 1
ATOM 1001 N N . GLU A 1 128 ? 7.168 8.458 -10.529 1.00 96.38 128 GLU A N 1
ATOM 1002 C CA . GLU A 1 128 ? 8.052 7.662 -11.387 1.00 96.38 128 GLU A CA 1
ATOM 1003 C C . GLU A 1 128 ? 7.441 6.307 -11.753 1.00 96.38 128 GLU A C 1
ATOM 1005 O O . GLU A 1 128 ? 7.378 5.953 -12.929 1.00 96.38 128 GLU A O 1
ATOM 1010 N N . LEU A 1 129 ? 6.893 5.578 -10.775 1.00 95.56 129 LEU A N 1
ATOM 1011 C CA . LEU A 1 129 ? 6.173 4.323 -11.011 1.00 95.56 129 LEU A CA 1
ATOM 1012 C C . LEU A 1 129 ? 4.964 4.519 -11.929 1.00 95.56 129 LEU A C 1
ATOM 1014 O O . LEU A 1 129 ? 4.650 3.653 -12.744 1.00 95.56 129 LEU A O 1
ATOM 1018 N N . ARG A 1 130 ? 4.260 5.648 -11.815 1.00 96.81 130 ARG A N 1
ATOM 1019 C CA . ARG A 1 130 ? 3.109 5.945 -12.676 1.00 96.81 130 ARG A CA 1
ATOM 1020 C C . ARG A 1 130 ? 3.536 6.183 -14.123 1.00 96.81 130 ARG A C 1
ATOM 1022 O O . ARG A 1 130 ? 2.808 5.779 -15.030 1.00 96.81 130 ARG A O 1
ATOM 1029 N N . GLU A 1 131 ? 4.678 6.830 -14.324 1.00 95.12 131 GLU A N 1
ATOM 1030 C CA . GLU A 1 131 ? 5.246 7.135 -15.640 1.00 95.12 131 GLU A CA 1
ATOM 1031 C C . GLU A 1 131 ? 6.111 6.010 -16.220 1.00 95.12 131 GLU A C 1
ATOM 1033 O O . GLU A 1 131 ? 6.449 6.063 -17.405 1.00 95.12 131 GLU A O 1
ATOM 1038 N N . LEU A 1 132 ? 6.447 4.998 -15.415 1.00 93.12 132 LEU A N 1
ATOM 1039 C CA . LEU A 1 132 ? 7.220 3.837 -15.835 1.00 93.12 132 LEU A CA 1
ATOM 1040 C C . LEU A 1 132 ? 6.585 3.195 -17.068 1.00 93.12 132 LEU A C 1
ATOM 1042 O O . LEU A 1 132 ? 5.418 2.805 -17.035 1.00 93.12 132 LEU A O 1
ATOM 1046 N N . ASP A 1 133 ? 7.375 3.057 -18.124 1.00 93.12 133 ASP A N 1
ATOM 1047 C CA . ASP A 1 133 ? 7.050 2.227 -19.275 1.00 93.12 133 ASP A CA 1
ATOM 1048 C C . ASP A 1 133 ? 7.605 0.827 -19.009 1.00 93.12 133 ASP A C 1
ATOM 1050 O O . ASP A 1 133 ? 8.816 0.647 -18.875 1.00 93.12 133 ASP A O 1
ATOM 1054 N N . GLU A 1 134 ? 6.722 -0.160 -18.886 1.00 91.19 134 GLU A N 1
ATOM 1055 C CA . GLU A 1 134 ? 7.090 -1.543 -18.591 1.00 91.19 134 GLU A CA 1
ATOM 1056 C C . GLU A 1 134 ? 7.908 -2.212 -19.708 1.00 91.19 134 GLU A C 1
ATOM 1058 O O . GLU A 1 134 ? 8.507 -3.261 -19.471 1.00 91.19 134 GLU A O 1
ATOM 1063 N N . GLU A 1 135 ? 7.965 -1.616 -20.906 1.00 88.69 135 GLU A N 1
ATOM 1064 C CA . GLU A 1 135 ? 8.822 -2.067 -22.009 1.00 88.69 135 GLU A CA 1
ATOM 1065 C C . GLU A 1 135 ? 10.230 -1.427 -21.981 1.00 88.69 135 GLU A C 1
ATOM 1067 O O . GLU A 1 135 ? 11.136 -1.906 -22.671 1.00 88.69 135 GLU A O 1
ATOM 1072 N N . ASP A 1 136 ? 10.445 -0.371 -21.185 1.00 88.25 136 ASP A N 1
ATOM 1073 C CA . ASP A 1 136 ? 11.719 0.354 -21.062 1.00 88.25 136 ASP A CA 1
ATOM 1074 C C . ASP A 1 136 ? 12.515 -0.104 -19.827 1.00 88.25 136 ASP A C 1
ATOM 1076 O O . ASP A 1 136 ? 12.665 0.618 -18.837 1.00 88.25 136 ASP A O 1
ATOM 1080 N N . GLU A 1 137 ? 13.077 -1.317 -19.907 1.00 86.69 137 GLU A N 1
ATOM 1081 C CA . GLU A 1 137 ? 13.902 -1.911 -18.837 1.00 86.69 137 GLU A CA 1
ATOM 1082 C C . GLU A 1 137 ? 15.095 -1.025 -18.423 1.00 86.69 137 GLU A C 1
ATOM 1084 O O . GLU A 1 137 ? 15.613 -1.153 -17.316 1.00 86.69 137 GLU A O 1
ATOM 1089 N N . GLY A 1 138 ? 15.533 -0.096 -19.285 1.00 86.06 138 GLY A N 1
ATOM 1090 C CA . GLY A 1 138 ? 16.665 0.793 -19.017 1.00 86.06 138 GLY A CA 1
ATOM 1091 C C . GLY A 1 138 ? 16.444 1.778 -17.866 1.00 86.06 138 GLY A C 1
ATOM 1092 O O . GLY A 1 138 ? 17.416 2.368 -17.398 1.00 86.06 138 GLY A O 1
ATOM 1093 N N . LYS A 1 139 ? 15.196 1.951 -17.414 1.00 85.94 139 LYS A N 1
ATOM 1094 C CA . LYS A 1 139 ? 14.825 2.822 -16.288 1.00 85.94 139 LYS A CA 1
ATOM 1095 C C . LYS A 1 139 ? 14.588 2.081 -14.976 1.00 85.94 139 LYS A C 1
ATOM 1097 O O . LYS A 1 139 ? 14.348 2.729 -13.962 1.00 85.94 139 LYS A O 1
ATOM 1102 N N . PHE A 1 140 ? 14.616 0.748 -14.982 1.00 91.81 140 PHE A N 1
ATOM 1103 C CA . PHE A 1 140 ? 14.248 -0.034 -13.802 1.00 91.81 140 PHE A CA 1
ATOM 1104 C C . PHE A 1 140 ? 15.214 0.229 -12.646 1.00 91.81 140 PHE A C 1
ATOM 1106 O O . PHE A 1 140 ? 14.759 0.566 -11.560 1.00 91.81 140 PHE A O 1
ATOM 1113 N N . ASP A 1 141 ? 16.523 0.187 -12.906 1.00 89.31 141 ASP A N 1
ATOM 1114 C CA . ASP A 1 141 ? 17.553 0.384 -11.878 1.00 89.31 141 ASP A CA 1
ATOM 1115 C C . ASP A 1 141 ? 17.446 1.756 -11.175 1.00 89.31 141 ASP A C 1
ATOM 1117 O O . ASP A 1 141 ? 17.637 1.835 -9.966 1.00 89.31 141 ASP A O 1
ATOM 1121 N N . GLU A 1 142 ? 17.115 2.829 -11.908 1.00 87.38 142 GLU A N 1
ATOM 1122 C CA . GLU A 1 142 ? 16.977 4.188 -11.346 1.00 87.38 142 GLU A CA 1
ATOM 1123 C C . GLU A 1 142 ? 15.801 4.260 -10.361 1.00 87.38 142 GLU A C 1
ATOM 1125 O O . GLU A 1 142 ? 15.974 4.658 -9.212 1.00 87.38 142 GLU A O 1
ATOM 1130 N N . ILE A 1 143 ? 14.629 3.772 -10.779 1.00 90.94 143 ILE A N 1
ATOM 1131 C CA . ILE A 1 143 ? 13.417 3.771 -9.946 1.00 90.94 143 ILE A CA 1
ATOM 1132 C C . ILE A 1 143 ? 13.576 2.820 -8.750 1.00 90.94 143 ILE A C 1
ATOM 1134 O O . ILE A 1 143 ? 13.068 3.088 -7.664 1.00 90.94 143 ILE A O 1
ATOM 1138 N N . GLU A 1 144 ? 14.272 1.694 -8.928 1.00 92.88 144 GLU A N 1
ATOM 1139 C CA . GLU A 1 144 ? 14.558 0.746 -7.846 1.00 92.88 144 GLU A CA 1
ATOM 1140 C C . GLU A 1 144 ? 15.389 1.374 -6.727 1.00 92.88 144 GLU A C 1
ATOM 1142 O O . GLU A 1 144 ? 15.063 1.188 -5.552 1.00 92.88 144 GLU A O 1
ATOM 1147 N N . GLU A 1 145 ? 16.445 2.118 -7.073 1.00 91.50 145 GLU A N 1
ATOM 1148 C CA . GLU A 1 145 ? 17.295 2.790 -6.086 1.00 91.50 145 GLU A CA 1
ATOM 1149 C C . GLU A 1 145 ? 16.482 3.762 -5.225 1.00 91.50 145 GLU A C 1
ATOM 1151 O O . GLU A 1 145 ? 16.575 3.709 -3.993 1.00 91.50 145 GLU A O 1
ATOM 1156 N N . ASP A 1 146 ? 15.634 4.576 -5.854 1.00 92.44 146 ASP A N 1
ATOM 1157 C CA . ASP A 1 146 ? 14.763 5.513 -5.148 1.00 92.44 146 ASP A CA 1
ATOM 1158 C C . ASP A 1 146 ? 13.690 4.780 -4.329 1.00 92.44 146 ASP A C 1
ATOM 1160 O O . ASP A 1 146 ? 13.442 5.127 -3.168 1.00 92.44 146 ASP A O 1
ATOM 1164 N N . TYR A 1 147 ? 13.121 3.691 -4.853 1.00 94.88 147 TYR A N 1
ATOM 1165 C CA . TYR A 1 147 ? 12.142 2.872 -4.135 1.00 94.88 147 TYR A CA 1
ATOM 1166 C C . TYR A 1 147 ? 12.709 2.284 -2.834 1.00 94.88 147 TYR A C 1
ATOM 1168 O O . TYR A 1 147 ? 12.047 2.307 -1.789 1.00 94.88 147 TYR A O 1
ATOM 1176 N N . TYR A 1 148 ? 13.950 1.786 -2.846 1.00 92.56 148 TYR A N 1
ATOM 1177 C CA . TYR A 1 148 ? 14.553 1.196 -1.648 1.00 92.56 148 TYR A CA 1
ATOM 1178 C C . TYR A 1 148 ? 14.677 2.198 -0.496 1.00 92.56 148 TYR A C 1
ATOM 1180 O O . TYR A 1 148 ? 14.581 1.789 0.663 1.00 92.56 148 TYR A O 1
ATOM 1188 N N . THR A 1 149 ? 14.806 3.498 -0.783 1.00 92.06 149 THR A N 1
ATOM 1189 C CA . THR A 1 149 ? 14.870 4.541 0.256 1.00 92.06 149 THR A CA 1
ATOM 1190 C C . THR A 1 149 ? 13.564 4.702 1.040 1.00 92.06 149 THR A C 1
ATOM 1192 O O . THR A 1 149 ? 13.594 5.102 2.206 1.00 92.06 149 THR A O 1
ATOM 1195 N N . VAL A 1 150 ? 12.423 4.344 0.438 1.00 93.94 150 VAL A N 1
ATOM 1196 C CA . VAL A 1 150 ? 11.088 4.541 1.027 1.00 93.94 150 VAL A CA 1
ATOM 1197 C C . VAL A 1 150 ? 10.425 3.252 1.513 1.00 93.94 150 VAL A C 1
ATOM 1199 O O . VAL A 1 150 ? 9.469 3.337 2.286 1.00 93.94 150 VAL A O 1
ATOM 1202 N N . SER A 1 151 ? 10.930 2.078 1.122 1.00 93.62 151 SER A N 1
ATOM 1203 C CA . SER A 1 151 ? 10.366 0.755 1.458 1.00 93.62 151 SER A CA 1
ATOM 1204 C C . SER A 1 151 ? 10.098 0.549 2.962 1.00 93.62 151 SER A C 1
ATOM 1206 O O . SER A 1 151 ? 8.978 0.224 3.362 1.00 93.62 151 SER A O 1
ATOM 1208 N N . ASP A 1 152 ? 11.063 0.870 3.828 1.00 92.44 152 ASP A N 1
ATOM 1209 C CA . ASP A 1 152 ? 10.897 0.778 5.288 1.00 92.44 152 ASP A CA 1
ATOM 1210 C C . ASP A 1 152 ? 9.738 1.653 5.798 1.00 92.44 152 ASP A C 1
ATOM 1212 O O . ASP A 1 152 ? 8.963 1.263 6.678 1.00 92.44 152 ASP A O 1
ATOM 1216 N N . PHE A 1 153 ? 9.587 2.864 5.248 1.00 95.31 153 PHE A N 1
ATOM 1217 C CA . PHE A 1 153 ? 8.465 3.726 5.614 1.00 95.31 153 PHE A CA 1
ATOM 1218 C C . PHE A 1 153 ? 7.145 3.198 5.056 1.00 95.31 153 PHE A C 1
ATOM 1220 O O . PHE A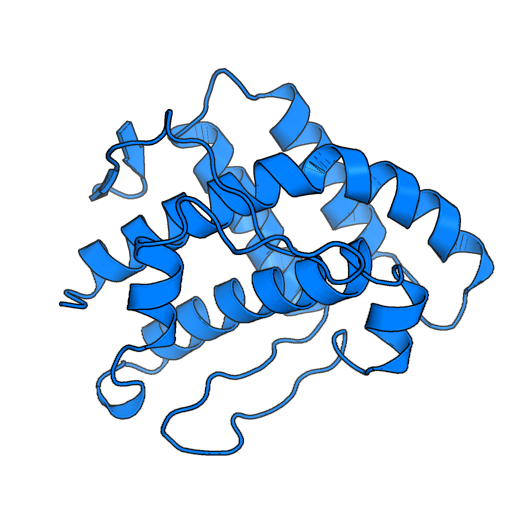 1 153 ? 6.123 3.264 5.742 1.00 95.31 153 PHE A O 1
ATOM 1227 N N . LEU A 1 154 ? 7.162 2.643 3.846 1.00 96.25 154 LEU A N 1
ATOM 1228 C CA . LEU A 1 154 ? 5.990 2.051 3.225 1.00 96.25 154 LEU A CA 1
ATOM 1229 C C . LEU A 1 154 ? 5.417 0.914 4.079 1.00 96.25 154 LEU A C 1
ATOM 1231 O O . LEU A 1 154 ? 4.203 0.878 4.279 1.00 96.25 154 LEU A O 1
ATOM 1235 N N . GLY A 1 155 ? 6.265 0.064 4.665 1.00 95.62 155 GLY A N 1
ATOM 1236 C CA . GLY A 1 155 ? 5.838 -0.972 5.611 1.00 95.62 155 GLY A CA 1
ATOM 1237 C C . GLY A 1 155 ? 5.095 -0.401 6.826 1.00 95.62 155 GLY A C 1
ATOM 1238 O O . GLY A 1 155 ? 3.992 -0.845 7.157 1.00 95.62 155 GLY A O 1
ATOM 1239 N N . VAL A 1 156 ? 5.637 0.656 7.444 1.00 96.38 156 VAL A N 1
ATOM 1240 C CA . VAL A 1 156 ? 4.985 1.363 8.566 1.00 96.38 156 VAL A CA 1
ATOM 1241 C C . VAL A 1 156 ? 3.634 1.956 8.151 1.00 96.38 156 VAL A C 1
ATOM 1243 O O . VAL A 1 156 ? 2.653 1.854 8.893 1.00 96.38 156 VAL A O 1
ATOM 1246 N N . LEU A 1 157 ? 3.559 2.564 6.964 1.00 97.88 157 LEU A N 1
ATOM 1247 C CA . LEU A 1 157 ? 2.315 3.125 6.437 1.00 97.88 157 LEU A CA 1
ATOM 1248 C C . LEU A 1 157 ? 1.284 2.036 6.145 1.00 97.88 157 LEU A C 1
ATOM 1250 O O . LEU A 1 157 ? 0.111 2.228 6.466 1.00 97.88 157 LEU A O 1
ATOM 1254 N N . CYS A 1 158 ? 1.707 0.895 5.600 1.00 98.06 158 CYS A N 1
ATOM 1255 C CA . CYS A 1 158 ? 0.818 -0.229 5.337 1.00 98.06 158 CYS A CA 1
ATOM 1256 C C . CYS A 1 158 ? 0.210 -0.770 6.629 1.00 98.06 158 CYS A C 1
ATOM 1258 O O . CYS A 1 158 ? -1.001 -0.967 6.704 1.00 98.06 158 CYS A O 1
ATOM 1260 N N . GLU A 1 159 ? 1.016 -0.924 7.675 1.00 97.88 159 GLU A N 1
ATOM 1261 C CA . GLU A 1 159 ? 0.543 -1.379 8.981 1.00 97.88 159 GLU A CA 1
ATOM 1262 C C . GLU A 1 159 ? -0.403 -0.368 9.647 1.00 97.88 159 GLU A C 1
ATOM 1264 O O . GLU A 1 159 ? -1.465 -0.732 10.163 1.00 97.88 159 GLU A O 1
ATOM 1269 N N . ALA A 1 160 ? -0.076 0.926 9.590 1.00 97.94 160 ALA A N 1
ATOM 1270 C CA . ALA A 1 160 ? -0.944 1.981 10.110 1.00 97.94 160 ALA A CA 1
ATOM 1271 C C . ALA A 1 160 ? -2.275 2.068 9.338 1.00 97.94 160 ALA A C 1
ATOM 1273 O O . ALA A 1 160 ? -3.335 2.268 9.942 1.00 97.94 160 ALA A O 1
ATOM 1274 N N . TYR A 1 161 ? -2.247 1.890 8.015 1.00 98.44 161 TYR A N 1
ATOM 1275 C CA . TYR A 1 161 ? -3.456 1.875 7.194 1.00 98.44 161 TYR A CA 1
ATOM 1276 C C . TYR A 1 161 ? -4.278 0.603 7.429 1.00 98.44 161 TYR A C 1
ATOM 1278 O O . TYR A 1 161 ? -5.500 0.678 7.538 1.00 98.44 161 TYR A O 1
ATOM 1286 N N . ALA A 1 162 ? -3.637 -0.552 7.618 1.00 98.38 162 ALA A N 1
ATOM 1287 C CA . ALA A 1 162 ? -4.319 -1.784 8.004 1.00 98.38 162 ALA A CA 1
ATOM 1288 C C . ALA A 1 162 ? -5.033 -1.635 9.356 1.00 98.38 162 ALA A C 1
ATOM 1290 O O . ALA A 1 162 ? -6.185 -2.058 9.492 1.00 98.38 162 ALA A O 1
ATOM 1291 N N . GLN A 1 163 ? -4.413 -0.954 10.331 1.00 98.00 163 GLN A N 1
ATOM 1292 C CA . GLN A 1 163 ? -5.068 -0.603 11.594 1.00 98.00 163 GLN A CA 1
ATOM 1293 C C . GLN A 1 163 ? -6.296 0.285 11.359 1.00 98.00 163 GLN A C 1
ATOM 1295 O O . GLN A 1 163 ? -7.355 0.040 11.945 1.00 98.00 163 GLN A O 1
ATOM 1300 N N . TYR A 1 164 ? -6.167 1.306 10.506 1.00 98.25 164 TYR A N 1
ATOM 1301 C CA . TYR A 1 164 ? -7.275 2.180 10.123 1.00 98.25 164 TYR A CA 1
ATOM 1302 C C . TYR A 1 164 ? -8.442 1.384 9.522 1.00 98.25 164 TYR A C 1
ATOM 1304 O O . TYR A 1 164 ? -9.570 1.528 10.001 1.00 98.25 164 TYR A O 1
ATOM 1312 N N . LEU A 1 165 ? -8.189 0.523 8.532 1.00 98.06 165 LEU A N 1
ATOM 1313 C CA . LEU A 1 165 ? -9.221 -0.288 7.879 1.00 98.06 165 LEU A CA 1
ATOM 1314 C C . LEU A 1 165 ? -9.868 -1.262 8.869 1.00 98.06 165 LEU A C 1
ATOM 1316 O O . LEU A 1 165 ? -11.094 -1.310 8.978 1.00 98.06 165 LEU A O 1
ATOM 1320 N N . CYS A 1 166 ? -9.061 -1.971 9.666 1.00 98.00 166 CYS A N 1
ATOM 1321 C CA . CYS A 1 166 ? -9.570 -2.906 10.667 1.00 98.00 166 CYS A CA 1
ATOM 1322 C C . CYS A 1 166 ? -10.506 -2.220 11.668 1.00 98.00 166 CYS A C 1
ATOM 1324 O O . CYS A 1 166 ? -11.612 -2.704 11.921 1.00 98.00 166 CYS A O 1
ATOM 1326 N N . LYS A 1 167 ? -10.092 -1.070 12.216 1.00 97.38 167 LYS A N 1
ATOM 1327 C CA . LYS A 1 167 ? -10.908 -0.291 13.158 1.00 97.38 167 LYS A CA 1
ATOM 1328 C C . LYS A 1 167 ? -12.154 0.295 12.489 1.00 97.38 167 LYS A C 1
ATOM 1330 O O . LYS A 1 167 ? -13.218 0.295 13.104 1.00 97.38 167 LYS A O 1
ATOM 1335 N N . SER A 1 168 ? -12.041 0.763 11.247 1.00 97.19 168 SER A N 1
ATOM 1336 C CA . SER A 1 168 ? -13.158 1.357 10.498 1.00 97.19 168 SER A CA 1
ATOM 1337 C C . SER A 1 168 ? -14.243 0.339 10.165 1.00 97.19 168 SER A C 1
ATOM 1339 O O . SER A 1 168 ? -15.426 0.678 10.180 1.00 97.19 168 SER A O 1
ATOM 1341 N N . TYR A 1 169 ? -13.854 -0.901 9.861 1.00 96.50 169 TYR A N 1
ATOM 1342 C CA . TYR A 1 169 ? -14.775 -1.941 9.389 1.00 96.50 169 TYR A CA 1
ATOM 1343 C C . TYR A 1 169 ? -15.189 -2.923 10.482 1.00 96.50 169 TYR A C 1
ATOM 1345 O O . TYR A 1 169 ? -16.050 -3.764 10.245 1.00 96.50 169 TYR A O 1
ATOM 1353 N N . GLY A 1 170 ? -14.622 -2.800 11.685 1.00 95.06 170 GLY A N 1
ATOM 1354 C CA . GLY A 1 170 ? -14.908 -3.710 12.790 1.00 95.06 170 GLY A CA 1
ATOM 1355 C C . GLY A 1 170 ? -14.337 -5.111 12.567 1.00 95.06 170 GLY A C 1
ATOM 1356 O O . GLY A 1 170 ? -14.942 -6.087 13.002 1.00 95.06 170 GLY A O 1
ATOM 1357 N N . ILE A 1 171 ? -13.189 -5.212 11.889 1.00 93.38 171 ILE A N 1
ATOM 1358 C CA . ILE A 1 171 ? -12.484 -6.481 11.677 1.00 93.38 171 ILE A CA 1
ATOM 1359 C C . ILE A 1 171 ? -11.859 -6.906 13.015 1.00 93.38 171 ILE A C 1
ATOM 1361 O O . ILE A 1 171 ? -11.054 -6.174 13.610 1.00 93.38 171 ILE A O 1
ATOM 1365 N N . ALA A 1 172 ? -12.312 -8.061 13.510 1.00 76.06 172 ALA A N 1
ATOM 1366 C CA . ALA A 1 172 ? -12.081 -8.578 14.861 1.00 76.06 172 ALA A CA 1
ATOM 1367 C C . ALA A 1 172 ? -10.768 -9.331 15.017 1.00 76.06 172 ALA A C 1
ATOM 1369 O O . ALA A 1 172 ? -10.318 -9.966 14.044 1.00 76.06 172 ALA A O 1
#

Foldseek 3Di:
DDDPRDDFPPLVDFFDDDAPDDPDDTDPQVLVVLLLQFQLLPDDPVLLLLSLLLVLLSVLLNQCVHPFPLSCLVVQSQPWDDAPDSSGGIRHHLVSNLVVLVVLLSVCVVVPVVCPPLSVLSNVLSVCSVVDDSVCPVCGVVSSVSCVSNSSVSRSSSSRVSVVSCRVVVRD